Protein AF-A0A934LW25-F1 (afdb_monomer_lite)

Secondary structure (DSSP, 8-state):
-HHHHHHHHHHHHHHTT-HHHHHHHHHT-SSHHHHHHHHHHHHHHHHTS-HHHHHHHHHHHHHHHHH-SSHHHHHHHHHHHHHHHHHTT-HHHHHHHH-S--HHHHHHHHHHTHHHHHHHSTTHHHHHHHHHHHHHHHH-GGGHHHHHHHHHTT--

pLDDT: mean 85.96, std 8.18, range [36.41, 96.5]

Foldseek 3Di:
DQLLVLLVVLLVCLVVVNLVVSLVSLLPRPPLLSSLNSLLSSLQSLLVDDDDVSVVSLVSQLVSLCPRPPPVSSQSSLLSSLLSCLSSLVNVSSCVSNDDDDLVVVLVSLLVSQVSLCVVPNCSSLVVNLVSLVVVCVVPVVSVVVSVVSVVVVPD

Radius of gyration: 17.71 Å; chains: 1; bounding box: 55×31×43 Å

Structure (mmCIF, N/CA/C/O backbone):
data_AF-A0A934LW25-F1
#
_entry.id   AF-A0A934LW25-F1
#
loop_
_atom_site.group_PDB
_atom_site.id
_atom_site.type_symbol
_atom_site.label_atom_id
_atom_site.label_alt_id
_atom_site.label_comp_id
_atom_site.label_asym_id
_atom_site.label_entity_id
_atom_site.label_seq_id
_atom_site.pdbx_PDB_ins_code
_atom_site.Cartn_x
_atom_site.Cartn_y
_atom_site.Cartn_z
_atom_site.occupancy
_atom_site.B_iso_or_equiv
_atom_site.auth_seq_id
_atom_site.auth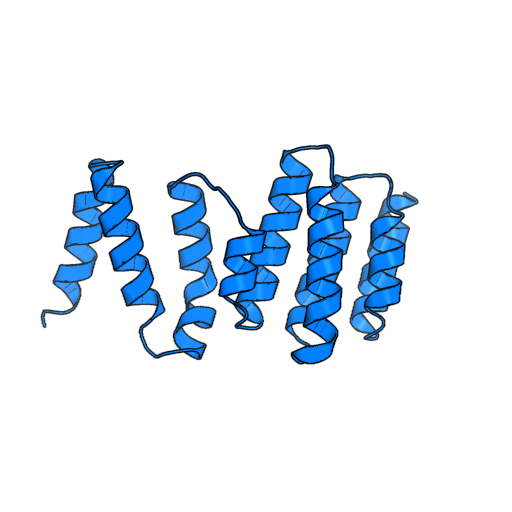_comp_id
_atom_site.auth_asym_id
_atom_site.auth_atom_id
_atom_site.pdbx_PDB_model_num
ATOM 1 N N . SER A 1 1 ? -14.470 20.205 6.103 1.00 88.56 1 SER A N 1
ATOM 2 C CA . SER A 1 1 ? -15.686 19.617 5.496 1.00 88.56 1 SER A CA 1
ATOM 3 C C . SER A 1 1 ? -16.035 18.322 6.227 1.00 88.56 1 SER A C 1
ATOM 5 O O . SER A 1 1 ? -15.195 17.831 6.977 1.00 88.56 1 SER A O 1
ATOM 7 N N . ARG A 1 2 ? -17.238 17.755 6.028 1.00 93.25 2 ARG A N 1
ATOM 8 C CA . ARG A 1 2 ? -17.631 16.464 6.638 1.00 93.25 2 ARG A CA 1
ATOM 9 C C . ARG A 1 2 ? -16.626 15.350 6.323 1.00 93.25 2 ARG A C 1
ATOM 11 O O . ARG A 1 2 ? -16.217 14.636 7.226 1.00 93.25 2 ARG A O 1
ATOM 18 N N . ALA A 1 3 ? -16.180 15.261 5.070 1.00 92.94 3 ALA A N 1
ATOM 19 C CA . ALA A 1 3 ? -15.190 14.276 4.640 1.00 92.94 3 ALA A CA 1
ATOM 20 C C . ALA A 1 3 ? -13.859 14.401 5.405 1.00 92.94 3 ALA A C 1
ATOM 22 O O . ALA A 1 3 ? -13.355 13.401 5.903 1.00 92.94 3 ALA A O 1
ATOM 23 N N . SER A 1 4 ? -13.320 15.615 5.575 1.00 92.31 4 SER A N 1
ATOM 24 C CA . SER A 1 4 ? -12.085 15.818 6.352 1.00 92.31 4 SER A CA 1
ATOM 25 C C . SER A 1 4 ? -12.248 15.435 7.826 1.00 92.31 4 SER A C 1
ATOM 27 O O . SER A 1 4 ? -11.328 14.877 8.413 1.00 92.31 4 SER A O 1
ATOM 29 N N . ALA A 1 5 ? -13.416 15.702 8.422 1.00 95.50 5 ALA A N 1
ATOM 30 C CA . ALA A 1 5 ? -13.696 15.312 9.803 1.00 95.50 5 ALA A CA 1
ATOM 31 C C . ALA A 1 5 ? -13.772 13.784 9.963 1.00 95.50 5 ALA A C 1
ATOM 33 O O . ALA A 1 5 ? -13.228 13.244 10.920 1.00 95.50 5 ALA A O 1
ATOM 34 N N . LEU A 1 6 ? -14.387 13.085 9.003 1.00 96.19 6 LEU A N 1
ATOM 35 C CA . LEU A 1 6 ? -14.410 11.619 8.974 1.00 96.19 6 LEU A CA 1
ATOM 36 C C . LEU A 1 6 ? -13.007 11.033 8.772 1.00 96.19 6 LEU A C 1
ATOM 38 O O . LEU A 1 6 ? -12.656 10.074 9.445 1.00 96.19 6 LEU A O 1
ATOM 42 N N . SER A 1 7 ? -12.178 11.639 7.918 1.00 93.50 7 SER A N 1
ATOM 43 C CA . SER A 1 7 ? -10.775 11.232 7.752 1.00 93.50 7 SER A CA 1
ATOM 44 C C . SER A 1 7 ? -9.989 11.355 9.056 1.00 93.50 7 SER A C 1
ATOM 46 O O . SER A 1 7 ? -9.287 10.428 9.444 1.00 93.50 7 SER A O 1
ATOM 48 N N . ALA A 1 8 ? -10.142 12.478 9.765 1.00 94.56 8 ALA A N 1
ATOM 49 C CA . ALA A 1 8 ? -9.497 12.683 11.058 1.00 94.56 8 ALA A CA 1
ATOM 50 C C . ALA A 1 8 ? -10.003 11.687 12.115 1.00 94.56 8 ALA A C 1
ATOM 52 O O . ALA A 1 8 ? -9.214 11.178 12.908 1.00 94.56 8 ALA A O 1
ATOM 53 N N . LEU A 1 9 ? -11.302 11.370 12.103 1.00 96.50 9 LEU A N 1
ATOM 54 C CA . LEU A 1 9 ? -11.879 10.352 12.979 1.00 96.50 9 LEU A CA 1
ATOM 55 C C . LEU A 1 9 ? -11.313 8.958 12.677 1.00 96.50 9 LEU A C 1
ATOM 57 O O . LEU A 1 9 ? -10.935 8.253 13.607 1.00 96.50 9 LEU A O 1
ATOM 61 N N . ALA A 1 10 ? -11.211 8.574 11.403 1.00 94.12 10 ALA A N 1
ATOM 62 C CA . ALA A 1 10 ? -10.614 7.302 11.001 1.00 94.12 10 ALA A CA 1
ATOM 63 C C . ALA A 1 10 ? -9.159 7.187 11.483 1.00 94.12 10 ALA A C 1
ATOM 65 O O . ALA A 1 10 ? -8.789 6.176 12.077 1.00 94.12 10 ALA A O 1
ATOM 66 N N . ALA A 1 11 ? -8.363 8.247 11.313 1.00 90.69 11 ALA A N 1
ATOM 67 C CA . ALA A 1 11 ? -6.986 8.297 11.799 1.00 90.69 11 ALA A CA 1
ATOM 68 C C . ALA A 1 11 ? -6.898 8.204 13.334 1.00 90.69 11 ALA A C 1
ATOM 70 O O . ALA A 1 11 ? -6.055 7.482 13.863 1.00 90.69 11 ALA A O 1
ATOM 71 N N . ALA A 1 12 ? -7.785 8.888 14.064 1.00 93.88 12 ALA A N 1
ATOM 72 C CA . ALA A 1 12 ? -7.836 8.810 15.524 1.00 93.88 12 ALA A CA 1
ATOM 73 C C . ALA A 1 12 ? -8.235 7.408 16.020 1.00 93.88 12 ALA A C 1
ATOM 75 O O . ALA A 1 12 ? -7.678 6.915 16.999 1.00 93.88 12 ALA A O 1
ATOM 76 N N . LEU A 1 13 ? -9.167 6.742 15.331 1.00 94.25 13 LEU A N 1
ATOM 77 C CA . LEU A 1 13 ? -9.543 5.356 15.619 1.00 94.25 13 LEU A CA 1
ATOM 78 C C . LEU A 1 13 ? -8.375 4.398 15.362 1.00 94.25 13 LEU A C 1
ATOM 80 O O . LEU A 1 13 ? -8.123 3.529 16.192 1.00 94.25 13 LEU A O 1
ATOM 84 N N . ALA A 1 14 ? -7.623 4.600 14.277 1.00 88.69 14 ALA A N 1
ATOM 85 C CA . ALA A 1 14 ? -6.415 3.832 13.978 1.00 88.69 14 ALA A CA 1
ATOM 86 C C . ALA A 1 14 ? -5.369 3.953 15.096 1.00 88.69 14 ALA A C 1
ATOM 88 O O . ALA A 1 14 ? -4.865 2.949 15.584 1.00 88.69 14 ALA A O 1
ATOM 89 N N . GLN A 1 15 ? -5.100 5.179 15.555 1.00 87.94 15 GLN A N 1
ATOM 90 C CA . GLN A 1 15 ? -4.161 5.442 16.655 1.00 87.94 15 GLN A CA 1
ATOM 91 C C . GLN A 1 15 ? -4.602 4.810 17.981 1.00 87.94 15 GLN A C 1
ATOM 93 O O . GLN A 1 15 ? -3.768 4.495 18.822 1.00 87.94 15 GLN A O 1
ATOM 98 N N . ALA A 1 16 ? -5.906 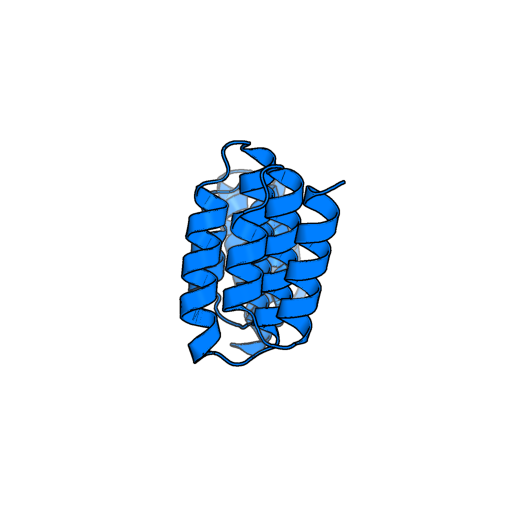4.608 18.169 1.00 90.12 16 ALA A N 1
ATOM 99 C CA . ALA A 1 16 ? -6.462 3.912 19.324 1.00 90.12 16 ALA A CA 1
ATOM 100 C C . ALA A 1 16 ? -6.513 2.377 19.153 1.00 90.12 16 ALA A C 1
ATOM 102 O O . ALA A 1 16 ? -7.143 1.705 19.968 1.00 90.12 16 ALA A O 1
ATOM 103 N N . GLY A 1 17 ? -5.934 1.820 18.081 1.00 87.19 17 GLY A N 1
ATOM 104 C CA . GLY A 1 17 ? -5.992 0.388 17.755 1.00 87.19 17 GLY A CA 1
ATOM 105 C C . GLY A 1 17 ? -7.362 -0.094 17.256 1.00 87.19 17 GLY A C 1
ATOM 106 O O . GLY A 1 17 ? -7.579 -1.287 17.048 1.00 87.19 17 GLY A O 1
ATOM 107 N N . ARG A 1 18 ? -8.318 0.817 17.036 1.00 90.38 18 ARG A N 1
ATOM 108 C CA . ARG A 1 18 ? -9.698 0.524 16.606 1.00 90.38 18 ARG A CA 1
ATOM 109 C C . ARG A 1 18 ? -9.800 0.507 15.083 1.00 90.38 18 ARG A C 1
ATOM 111 O O . ARG A 1 18 ? -10.599 1.223 14.480 1.00 90.38 18 ARG A O 1
ATOM 118 N N . PHE A 1 19 ? -8.965 -0.307 14.448 1.00 86.69 19 PHE A N 1
ATOM 119 C CA . PHE A 1 19 ? -8.777 -0.287 12.997 1.00 86.69 19 PHE A CA 1
ATOM 120 C C . PHE A 1 19 ? -10.025 -0.651 12.194 1.00 86.69 19 PHE A C 1
ATOM 122 O O . PHE A 1 19 ? -10.293 -0.003 11.189 1.00 86.69 19 PHE A O 1
ATOM 129 N N . ALA A 1 20 ? -10.807 -1.637 12.643 1.00 88.00 20 ALA A N 1
ATOM 130 C CA . ALA A 1 20 ? -12.053 -2.017 11.973 1.00 88.00 20 ALA A CA 1
ATOM 131 C C . ALA A 1 20 ? -13.055 -0.850 11.940 1.00 88.00 20 ALA A C 1
ATOM 133 O O . ALA A 1 20 ? -13.665 -0.562 10.916 1.00 88.00 20 ALA A O 1
ATOM 134 N N . GLU A 1 21 ? -13.171 -0.114 13.045 1.00 92.69 21 GLU A N 1
ATOM 135 C CA . GLU A 1 21 ? -14.049 1.055 13.120 1.00 92.69 21 GLU A CA 1
ATOM 136 C C . GLU A 1 21 ? -13.508 2.219 12.293 1.00 92.69 21 GLU A C 1
ATOM 138 O O . GLU A 1 21 ? -14.266 2.903 11.608 1.00 92.69 21 GLU A O 1
ATOM 143 N N . GLY A 1 22 ? -12.188 2.427 12.316 1.00 92.75 22 GLY A N 1
ATOM 144 C CA . GLY A 1 22 ? -11.536 3.404 11.452 1.00 92.75 22 GLY A CA 1
ATOM 145 C C . GLY A 1 22 ? -11.789 3.114 9.973 1.00 92.75 22 GLY A C 1
ATOM 146 O O . GLY A 1 22 ? -12.097 4.033 9.214 1.00 92.75 22 GLY A O 1
ATOM 147 N N . LEU A 1 23 ? -11.731 1.841 9.576 1.00 89.31 23 LEU A N 1
ATOM 148 C CA . LEU A 1 23 ? -11.991 1.388 8.214 1.00 89.31 23 LEU A CA 1
ATOM 149 C C . LEU A 1 23 ? -13.438 1.639 7.788 1.00 89.31 23 LEU A C 1
ATOM 151 O O . LEU A 1 23 ? -13.657 2.187 6.709 1.00 89.31 23 LEU A O 1
ATOM 155 N N . GLU A 1 24 ? -14.412 1.343 8.648 1.00 92.56 24 GLU A N 1
ATOM 156 C CA . GLU A 1 24 ? -15.824 1.652 8.394 1.00 92.56 24 GLU A CA 1
ATOM 157 C C . GLU A 1 24 ? -16.064 3.161 8.235 1.00 92.56 24 GLU A C 1
ATOM 159 O O . GLU A 1 24 ? -16.742 3.602 7.299 1.00 92.56 24 GLU A O 1
ATOM 164 N N . VAL A 1 25 ? -15.435 3.984 9.081 1.00 94.44 25 VAL A N 1
ATOM 165 C CA . VAL A 1 25 ? -15.490 5.447 8.948 1.00 94.44 25 VAL A CA 1
ATOM 166 C C . VAL A 1 25 ? -14.877 5.902 7.624 1.00 94.44 25 VAL A C 1
ATOM 168 O O . VAL A 1 25 ? -15.488 6.708 6.920 1.00 94.44 25 VAL A O 1
ATOM 171 N N . ALA A 1 26 ? -13.700 5.385 7.261 1.00 91.50 26 ALA A N 1
ATOM 172 C CA . ALA A 1 26 ? -13.029 5.720 6.008 1.00 91.50 26 ALA A CA 1
ATOM 173 C C . ALA A 1 26 ? -13.874 5.318 4.791 1.00 91.50 26 ALA A C 1
ATOM 175 O O . ALA A 1 26 ? -14.019 6.094 3.847 1.00 91.50 26 ALA A O 1
ATOM 176 N N . ARG A 1 27 ? -14.500 4.139 4.828 1.00 89.31 27 ARG A N 1
ATOM 177 C CA . ARG A 1 27 ? -15.375 3.620 3.769 1.00 89.31 27 ARG A CA 1
ATOM 178 C C . ARG A 1 27 ? -16.570 4.534 3.502 1.00 89.31 27 ARG A C 1
ATOM 180 O O . ARG A 1 27 ? -16.922 4.751 2.342 1.00 89.31 27 ARG A O 1
ATOM 187 N N . GLY A 1 28 ? -17.138 5.114 4.560 1.00 91.00 28 GLY A N 1
ATOM 188 C CA . GLY A 1 28 ? -18.245 6.071 4.496 1.00 91.00 28 GLY A CA 1
ATOM 189 C C . GLY A 1 28 ? -17.880 7.459 3.949 1.00 91.00 28 GLY A C 1
ATOM 190 O O . GLY A 1 28 ? -18.760 8.312 3.820 1.00 91.00 28 GLY A O 1
ATOM 191 N N . ILE A 1 29 ? -16.609 7.725 3.628 1.00 92.00 29 ILE A N 1
ATOM 192 C CA . ILE A 1 29 ? -16.186 9.003 3.047 1.00 92.00 29 ILE A CA 1
ATOM 193 C C . ILE A 1 29 ? -16.566 9.050 1.561 1.00 92.00 29 ILE A C 1
ATOM 195 O O . ILE A 1 29 ? -16.047 8.297 0.740 1.00 92.00 29 ILE A O 1
ATOM 199 N N . GLU A 1 30 ? -17.445 9.989 1.203 1.00 90.12 30 GLU A N 1
ATOM 200 C CA . GLU A 1 30 ? -17.905 10.194 -0.181 1.00 90.12 30 GLU A CA 1
ATOM 201 C C . GLU A 1 30 ? -16.804 10.738 -1.103 1.00 90.12 30 GLU A C 1
ATOM 203 O O . GLU A 1 30 ? -16.718 10.373 -2.273 1.00 90.12 30 GLU A O 1
ATOM 208 N N . SER A 1 31 ? -15.947 11.622 -0.582 1.00 90.00 31 SER A N 1
ATOM 209 C CA . SER A 1 31 ? -14.837 12.180 -1.355 1.00 90.00 31 SER A CA 1
ATOM 210 C C . SER A 1 31 ? -13.757 11.122 -1.550 1.00 90.00 31 SER A C 1
ATOM 212 O O . SER A 1 31 ? -13.038 10.790 -0.613 1.00 90.00 31 SER A O 1
ATOM 214 N N . GLU A 1 32 ? -13.607 10.627 -2.776 1.00 86.06 32 GLU A N 1
ATOM 215 C CA . GLU A 1 32 ? -12.698 9.519 -3.081 1.00 86.06 32 GLU A CA 1
ATOM 216 C C . GLU A 1 32 ? -11.234 9.803 -2.739 1.00 86.06 32 GLU A C 1
ATOM 218 O O . GLU A 1 32 ? -10.556 8.924 -2.215 1.00 86.06 32 GLU A O 1
ATOM 223 N N . GLY A 1 33 ? -10.760 11.031 -2.972 1.00 84.25 33 GLY A N 1
ATOM 224 C CA . GLY A 1 33 ? -9.399 11.430 -2.605 1.00 84.25 33 GLY A CA 1
ATOM 225 C C . GLY A 1 33 ? -9.182 11.453 -1.089 1.00 84.25 33 GLY A C 1
ATOM 226 O O . GLY A 1 33 ? -8.153 10.995 -0.602 1.00 84.25 33 GLY A O 1
ATOM 227 N N . ILE A 1 34 ? -10.175 11.921 -0.324 1.00 89.62 34 ILE A N 1
ATOM 228 C CA . ILE A 1 34 ? -10.102 11.922 1.145 1.00 89.62 34 ILE A CA 1
ATOM 229 C C . ILE A 1 34 ? -10.252 10.497 1.689 1.00 89.62 34 ILE A C 1
ATOM 231 O O . ILE A 1 34 ? -9.545 10.120 2.616 1.00 89.62 34 ILE A O 1
ATOM 235 N N . ARG A 1 35 ? -11.119 9.677 1.084 1.00 87.50 35 ARG A N 1
ATOM 236 C CA . ARG A 1 35 ? -11.254 8.255 1.408 1.00 87.50 35 ARG A CA 1
ATOM 237 C C . ARG A 1 35 ? -9.941 7.513 1.185 1.00 87.50 35 ARG A C 1
ATOM 239 O O . ARG A 1 35 ? -9.514 6.782 2.068 1.00 87.50 35 ARG A O 1
ATOM 246 N N . ALA A 1 36 ? -9.294 7.729 0.039 1.00 84.06 36 ALA A N 1
ATOM 247 C CA . ALA A 1 36 ? -7.980 7.168 -0.258 1.00 84.06 36 ALA A CA 1
ATOM 248 C C . ALA A 1 36 ? -6.964 7.547 0.827 1.00 84.06 36 ALA A C 1
ATOM 250 O O . ALA A 1 36 ? -6.311 6.662 1.365 1.00 84.06 36 ALA A O 1
ATOM 251 N N . SER A 1 37 ? -6.902 8.829 1.208 1.00 84.25 37 SER A N 1
ATOM 252 C CA . SER A 1 37 ? -6.020 9.300 2.284 1.00 84.25 37 SER A CA 1
ATOM 253 C C . SER A 1 37 ? -6.315 8.627 3.629 1.00 84.25 37 SER A C 1
ATOM 255 O O . SER A 1 37 ? -5.397 8.159 4.288 1.00 84.25 37 SER A O 1
ATOM 257 N N . ALA A 1 38 ? -7.586 8.515 4.025 1.00 89.56 38 ALA A N 1
ATOM 258 C CA . ALA A 1 38 ? -7.961 7.879 5.288 1.00 89.56 38 ALA A CA 1
ATOM 259 C C . ALA A 1 38 ? -7.586 6.385 5.328 1.00 89.56 38 ALA A C 1
ATOM 261 O O . ALA A 1 38 ? -7.096 5.890 6.341 1.00 89.56 38 ALA A O 1
ATOM 262 N N . LEU A 1 39 ? -7.785 5.666 4.217 1.00 85.44 39 LEU A N 1
ATOM 263 C CA . LEU A 1 39 ? -7.378 4.263 4.079 1.00 85.44 39 LEU A CA 1
ATOM 264 C C . LEU A 1 39 ? -5.854 4.105 4.116 1.00 85.44 39 LEU A C 1
ATOM 266 O O . LEU A 1 39 ? -5.353 3.155 4.712 1.00 85.44 39 LEU A O 1
ATOM 270 N N . SER A 1 40 ? -5.127 5.040 3.503 1.00 79.56 40 SER A N 1
ATOM 271 C CA . SER A 1 40 ? -3.666 5.105 3.536 1.00 79.56 40 SER A CA 1
ATOM 272 C C . SER A 1 40 ? -3.123 5.264 4.961 1.00 79.56 40 SER A C 1
ATOM 274 O O . SER A 1 40 ? -2.190 4.555 5.351 1.00 79.56 40 SER A O 1
ATOM 276 N N . ASP A 1 41 ? -3.733 6.144 5.755 1.00 84.00 41 ASP A N 1
ATOM 277 C CA . ASP A 1 41 ? -3.345 6.370 7.150 1.00 84.00 41 ASP A CA 1
ATOM 278 C C . ASP A 1 41 ? -3.621 5.126 8.009 1.00 84.00 41 ASP A C 1
ATOM 280 O O . ASP A 1 41 ? -2.763 4.693 8.782 1.00 84.00 41 ASP A O 1
ATOM 284 N N . LEU A 1 42 ? -4.785 4.492 7.818 1.00 86.94 42 LEU A N 1
ATOM 285 C CA . LEU A 1 42 ? -5.144 3.233 8.482 1.00 86.94 42 LEU A CA 1
ATOM 286 C C . LEU A 1 42 ? -4.162 2.108 8.158 1.00 86.94 42 LEU A C 1
ATOM 288 O O . LEU A 1 42 ? -3.730 1.398 9.060 1.00 86.94 42 LEU A O 1
ATOM 292 N N . ALA A 1 43 ? -3.801 1.953 6.884 1.00 79.44 43 ALA A N 1
ATOM 293 C CA . ALA A 1 43 ? -2.857 0.938 6.435 1.00 79.44 43 ALA A CA 1
ATOM 294 C C . ALA A 1 43 ? -1.478 1.117 7.083 1.00 79.44 43 ALA A C 1
ATOM 296 O O . ALA A 1 43 ? -0.874 0.146 7.532 1.00 79.44 43 ALA A O 1
ATOM 297 N N . THR A 1 44 ? -1.003 2.360 7.162 1.00 80.12 44 THR A N 1
ATOM 298 C CA . THR A 1 44 ? 0.284 2.696 7.788 1.00 80.12 44 THR A CA 1
ATOM 299 C C . THR A 1 44 ? 0.272 2.380 9.282 1.00 80.12 44 THR A C 1
ATOM 301 O O . THR A 1 44 ? 1.209 1.771 9.797 1.00 80.12 44 THR A O 1
ATOM 304 N N . ALA A 1 45 ? -0.810 2.737 9.976 1.00 83.81 45 ALA A N 1
ATOM 305 C CA . ALA A 1 45 ? -0.965 2.424 11.391 1.00 83.81 45 ALA A CA 1
ATOM 306 C C . ALA A 1 45 ? -1.064 0.904 11.631 1.00 83.81 45 ALA A C 1
ATOM 308 O O . ALA A 1 45 ? -0.433 0.389 12.547 1.00 83.81 45 ALA A O 1
ATOM 309 N N . LEU A 1 46 ? -1.767 0.175 10.757 1.00 79.25 46 LEU A N 1
ATOM 310 C CA . LEU A 1 46 ? -1.855 -1.287 10.804 1.00 79.25 46 LEU A CA 1
ATOM 311 C C . LEU A 1 46 ? -0.519 -1.986 10.580 1.00 79.25 46 LEU A C 1
ATOM 313 O O . LEU A 1 46 ? -0.271 -3.004 11.207 1.00 79.25 46 LEU A O 1
ATOM 317 N N . ALA A 1 47 ? 0.342 -1.460 9.708 1.00 76.25 47 ALA A N 1
ATOM 318 C CA . ALA A 1 47 ? 1.660 -2.044 9.459 1.00 76.25 47 ALA A CA 1
ATOM 319 C C . ALA A 1 47 ? 2.585 -1.998 10.687 1.00 76.25 47 ALA A C 1
ATOM 321 O O . ALA A 1 47 ? 3.556 -2.748 10.748 1.00 76.25 47 ALA A O 1
ATOM 322 N N . SER A 1 48 ? 2.289 -1.116 11.647 1.00 74.31 48 SER A N 1
ATOM 323 C CA . SER A 1 48 ? 3.018 -1.022 12.916 1.00 74.31 48 SER A CA 1
ATOM 324 C C . SER A 1 48 ? 2.523 -2.027 13.964 1.00 74.31 48 SER A C 1
ATOM 326 O O . SER A 1 48 ? 3.209 -2.254 14.957 1.00 74.31 48 SER A O 1
ATOM 328 N N . GLU A 1 49 ? 1.357 -2.639 13.744 1.00 68.69 49 GLU A N 1
ATOM 329 C CA . GLU A 1 49 ? 0.734 -3.626 14.626 1.00 68.69 49 GLU A CA 1
ATOM 330 C C . GLU A 1 49 ? 0.887 -5.042 14.037 1.00 68.69 49 GLU A C 1
ATOM 332 O O . GLU A 1 49 ? 0.994 -5.233 12.827 1.00 68.69 49 GLU A O 1
ATOM 337 N N . GLY A 1 50 ? 0.956 -6.059 14.898 1.00 64.25 50 GLY A N 1
ATOM 338 C CA . GLY A 1 50 ? 1.299 -7.438 14.519 1.00 64.25 50 GLY A CA 1
ATOM 339 C C . GLY A 1 50 ? 0.361 -8.143 13.514 1.00 64.25 50 GLY A C 1
ATOM 340 O O . GLY A 1 50 ? -0.738 -7.701 13.187 1.00 64.25 50 GLY A O 1
ATOM 341 N N . ASP A 1 51 ? 0.823 -9.309 13.050 1.00 65.50 51 ASP A N 1
ATOM 342 C CA . ASP A 1 51 ? 0.542 -9.890 11.723 1.00 65.50 51 ASP A CA 1
ATOM 343 C C . ASP A 1 51 ? -0.898 -10.404 11.479 1.00 65.50 51 ASP A C 1
ATOM 345 O O . ASP A 1 51 ? -1.439 -10.293 10.375 1.00 65.50 51 ASP A O 1
ATOM 349 N N . GLU A 1 52 ? -1.565 -10.973 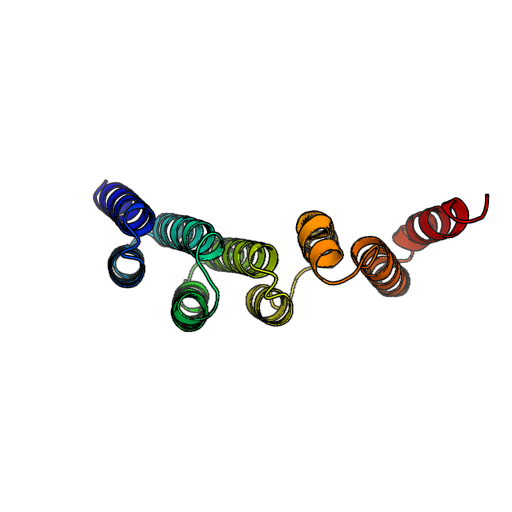12.487 1.00 65.94 52 GLU A N 1
ATOM 350 C CA . GLU A 1 52 ? -2.754 -11.800 12.221 1.00 65.94 52 GLU A CA 1
ATOM 351 C C . GLU A 1 52 ? -4.032 -10.972 12.003 1.00 65.94 52 GLU A C 1
ATOM 353 O O . GLU A 1 52 ? -4.778 -11.191 11.046 1.00 65.94 52 GLU A O 1
ATOM 358 N N . GLN A 1 53 ? -4.259 -9.953 12.835 1.00 67.69 53 GLN A N 1
ATOM 359 C CA . GLN A 1 53 ? -5.427 -9.073 12.715 1.00 67.69 53 GLN A CA 1
ATOM 360 C C . GLN A 1 53 ? -5.281 -8.096 11.538 1.00 67.69 53 GLN A C 1
ATOM 362 O O . GLN A 1 53 ? -6.261 -7.752 10.870 1.00 67.69 53 GLN A O 1
ATOM 367 N N . ALA A 1 54 ? -4.040 -7.718 11.221 1.00 73.56 54 ALA A N 1
ATOM 368 C CA . ALA A 1 54 ? -3.717 -6.883 10.078 1.00 73.56 54 ALA A CA 1
ATOM 369 C C . ALA A 1 54 ? -4.093 -7.562 8.749 1.00 73.56 54 ALA A C 1
ATOM 371 O O . ALA A 1 54 ? -4.537 -6.892 7.817 1.00 73.56 54 ALA A O 1
ATOM 372 N N . ALA A 1 55 ? -3.991 -8.893 8.648 1.00 75.38 55 ALA A N 1
ATOM 373 C CA . ALA A 1 55 ? -4.276 -9.624 7.416 1.00 75.38 55 ALA A CA 1
ATOM 374 C C . ALA A 1 55 ? -5.693 -9.409 6.867 1.00 75.38 55 ALA A C 1
ATOM 376 O O . ALA A 1 55 ? -5.837 -9.100 5.679 1.00 75.38 55 ALA A O 1
ATOM 377 N N . GLY A 1 56 ? -6.712 -9.538 7.720 1.00 79.00 56 GLY A N 1
ATOM 378 C CA . GLY A 1 56 ? -8.109 -9.323 7.334 1.00 79.00 56 GLY A CA 1
ATOM 379 C C . GLY A 1 56 ? -8.388 -7.866 6.963 1.00 79.00 56 GLY A C 1
ATOM 380 O O . GLY A 1 56 ? -9.016 -7.592 5.943 1.00 79.00 56 GLY A O 1
ATOM 381 N N . LEU A 1 57 ? -7.835 -6.930 7.735 1.00 80.44 57 LEU A N 1
ATOM 382 C CA . LEU A 1 57 ? -8.029 -5.495 7.523 1.00 80.44 57 LEU A CA 1
ATOM 383 C C . LEU A 1 57 ? -7.333 -4.989 6.255 1.00 80.44 57 LEU A C 1
ATOM 385 O O . LEU A 1 57 ? -7.884 -4.155 5.540 1.00 80.44 57 LEU A O 1
ATOM 389 N N . PHE A 1 58 ? -6.162 -5.533 5.916 1.00 81.81 58 PHE A N 1
ATOM 390 C CA . PHE A 1 58 ? -5.508 -5.250 4.640 1.00 81.81 58 PHE A CA 1
ATOM 391 C C . PHE A 1 58 ? -6.313 -5.782 3.451 1.00 81.81 58 PHE A C 1
ATOM 393 O O . PHE A 1 58 ? -6.399 -5.102 2.429 1.00 81.81 58 PHE A O 1
ATOM 400 N N . ALA A 1 59 ? -6.912 -6.973 3.563 1.00 83.31 59 ALA A N 1
ATOM 401 C CA . ALA A 1 59 ? -7.770 -7.511 2.509 1.00 83.31 59 ALA A CA 1
ATOM 402 C C . ALA A 1 59 ? -9.000 -6.620 2.288 1.00 83.31 59 ALA A C 1
ATOM 404 O O . ALA A 1 59 ? -9.328 -6.288 1.150 1.00 83.31 59 ALA A O 1
ATOM 405 N N . GLU A 1 60 ? -9.633 -6.163 3.367 1.00 83.44 60 GLU A N 1
ATOM 406 C CA . GLU A 1 60 ? -10.763 -5.246 3.267 1.00 83.44 60 GLU A CA 1
ATOM 407 C C . GLU A 1 60 ? -10.345 -3.873 2.715 1.00 83.44 60 GLU A C 1
ATOM 409 O O . GLU A 1 60 ? -10.980 -3.361 1.792 1.00 83.44 60 GLU A O 1
ATOM 414 N N . GLY A 1 61 ? -9.227 -3.311 3.183 1.00 83.31 61 GLY A N 1
ATOM 415 C CA . GLY A 1 61 ? -8.661 -2.072 2.646 1.00 83.31 61 GLY A CA 1
ATOM 416 C C . GLY A 1 61 ? -8.368 -2.156 1.144 1.00 83.31 61 GLY A C 1
ATOM 417 O O . GLY A 1 61 ? -8.626 -1.200 0.410 1.00 83.31 61 GLY A O 1
ATOM 418 N N . LEU A 1 62 ? -7.904 -3.313 0.660 1.00 86.81 62 LEU A N 1
ATOM 419 C CA . LEU A 1 62 ? -7.700 -3.565 -0.767 1.00 86.81 62 LEU A CA 1
ATOM 420 C C . LEU A 1 62 ? -8.997 -3.548 -1.565 1.00 86.81 62 LEU A C 1
ATOM 422 O O . LEU A 1 62 ? -9.032 -2.946 -2.639 1.00 86.81 62 LEU A O 1
ATOM 426 N N . GLU A 1 63 ? -10.054 -4.174 -1.057 1.00 87.88 63 GLU A N 1
ATOM 427 C CA . GLU A 1 63 ? -11.365 -4.151 -1.707 1.00 87.88 63 GLU A CA 1
ATOM 428 C C . GLU A 1 63 ? -11.928 -2.729 -1.771 1.00 87.88 63 GLU A C 1
ATOM 430 O O . GLU A 1 63 ? -12.388 -2.287 -2.828 1.00 87.88 63 GLU A O 1
ATOM 435 N N . VAL A 1 64 ? -11.802 -1.956 -0.686 1.00 85.06 64 VAL A N 1
ATOM 436 C CA . VAL A 1 64 ? -12.230 -0.551 -0.682 1.00 85.06 64 VAL A CA 1
ATOM 437 C C . VAL A 1 64 ? -11.407 0.278 -1.674 1.00 85.06 64 VAL A C 1
ATOM 439 O O . VAL A 1 64 ? -11.984 1.029 -2.462 1.00 85.06 64 VAL A O 1
ATOM 442 N N . ALA A 1 65 ? -10.080 0.125 -1.696 1.00 87.25 65 ALA A N 1
ATOM 443 C CA . ALA A 1 65 ? -9.216 0.845 -2.629 1.00 87.25 65 ALA A CA 1
ATOM 444 C C . ALA A 1 65 ? -9.527 0.492 -4.092 1.00 87.25 65 ALA A C 1
ATOM 446 O O . ALA A 1 65 ? -9.616 1.388 -4.931 1.00 87.25 65 ALA A O 1
ATOM 447 N N . ARG A 1 66 ? -9.762 -0.790 -4.404 1.00 88.94 66 ARG A N 1
ATOM 448 C CA . ARG A 1 66 ? -10.181 -1.249 -5.741 1.00 88.94 66 ARG A CA 1
ATOM 449 C C . ARG A 1 66 ? -11.526 -0.662 -6.166 1.00 88.94 66 ARG A C 1
ATOM 451 O O . ARG A 1 66 ? -11.699 -0.377 -7.349 1.00 88.94 66 ARG A O 1
ATOM 458 N N . GLY A 1 67 ? -12.440 -0.459 -5.218 1.00 87.88 67 GLY A N 1
ATOM 459 C CA . GLY A 1 67 ? -13.763 0.124 -5.447 1.00 87.88 67 GLY A CA 1
ATOM 460 C C . GLY A 1 67 ? -13.775 1.632 -5.726 1.00 87.88 67 GLY A C 1
ATOM 461 O O . GLY A 1 67 ? -14.807 2.154 -6.153 1.00 87.88 67 GLY A O 1
ATOM 462 N N . ILE A 1 68 ? -12.660 2.344 -5.519 1.00 86.06 68 ILE A N 1
ATOM 463 C CA . ILE A 1 68 ? -12.542 3.768 -5.864 1.00 86.06 68 ILE A CA 1
ATOM 464 C C . ILE A 1 68 ? -12.689 3.941 -7.381 1.00 86.06 68 ILE A C 1
ATOM 466 O O . ILE A 1 68 ? -11.993 3.278 -8.152 1.00 86.06 68 ILE A O 1
ATOM 470 N N . GLN A 1 69 ? -13.584 4.827 -7.817 1.00 89.19 69 GLN A N 1
ATOM 471 C CA . GLN A 1 69 ? -13.906 5.029 -9.229 1.00 89.19 69 GLN A CA 1
ATOM 472 C C . GLN A 1 69 ? -12.823 5.843 -9.939 1.00 89.19 69 GLN A C 1
ATOM 474 O O . GLN A 1 69 ? -12.326 5.413 -10.987 1.00 89.19 69 GLN A O 1
ATOM 479 N N . ASP A 1 70 ? -12.405 6.965 -9.346 1.00 88.38 70 ASP A N 1
ATOM 480 C CA . ASP A 1 70 ? -11.320 7.797 -9.850 1.00 88.38 70 ASP A CA 1
ATOM 481 C C . ASP A 1 70 ? -10.009 7.006 -9.906 1.00 88.38 70 ASP A C 1
ATOM 483 O O . ASP A 1 70 ? -9.453 6.570 -8.895 1.00 88.38 70 ASP A O 1
ATOM 487 N N . ALA A 1 71 ? -9.486 6.829 -11.118 1.00 88.81 71 AL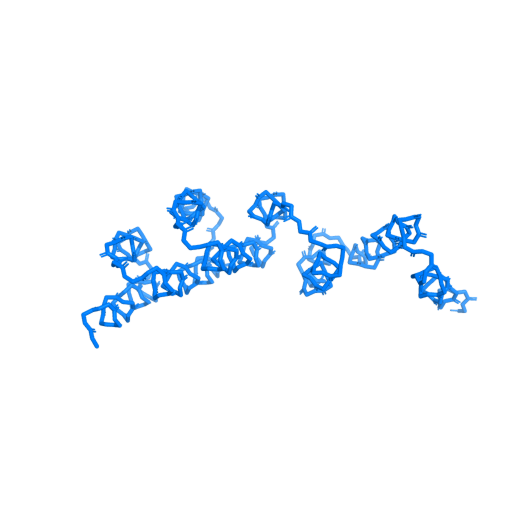A A N 1
ATOM 488 C CA . ALA A 1 71 ? -8.329 5.978 -11.357 1.00 88.81 71 ALA A CA 1
ATOM 489 C C . ALA A 1 71 ? -7.071 6.471 -10.627 1.00 88.81 71 ALA A C 1
ATOM 491 O O . ALA A 1 71 ? -6.264 5.648 -10.192 1.00 88.81 71 ALA A O 1
ATOM 492 N N . ARG A 1 72 ? -6.908 7.793 -10.474 1.00 86.19 72 ARG A N 1
ATOM 493 C CA . ARG A 1 72 ? -5.763 8.381 -9.769 1.00 86.19 72 ARG A CA 1
ATOM 494 C C . ARG A 1 72 ? -5.859 8.122 -8.267 1.00 86.19 72 ARG A C 1
ATOM 496 O O . ARG A 1 72 ? -4.892 7.649 -7.677 1.00 86.19 72 ARG A O 1
ATOM 503 N N . SER A 1 73 ? -7.021 8.369 -7.670 1.00 86.62 73 SER A N 1
ATOM 504 C CA . SER A 1 73 ? -7.290 8.106 -6.252 1.00 86.62 73 SER A CA 1
ATOM 505 C C . SER A 1 73 ? -7.172 6.615 -5.934 1.00 86.62 73 SER A C 1
ATOM 507 O O . SER A 1 73 ? -6.546 6.248 -4.941 1.00 86.62 73 SER A O 1
ATOM 509 N N . ARG A 1 74 ? -7.671 5.743 -6.824 1.00 89.25 74 ARG A N 1
ATOM 510 C CA . ARG A 1 74 ? -7.501 4.285 -6.732 1.00 89.25 74 ARG A CA 1
ATOM 511 C C . ARG A 1 74 ? -6.031 3.879 -6.766 1.00 89.25 74 ARG A C 1
ATOM 513 O O . ARG A 1 74 ? -5.588 3.128 -5.902 1.00 89.25 74 ARG A O 1
ATOM 520 N N . ALA A 1 75 ? -5.269 4.361 -7.750 1.00 87.62 75 ALA A N 1
ATOM 521 C CA . ALA A 1 75 ? -3.847 4.042 -7.871 1.00 87.62 75 ALA A CA 1
ATOM 522 C C . ALA A 1 75 ? -3.059 4.502 -6.636 1.00 87.62 75 ALA A C 1
ATOM 524 O O . ALA A 1 75 ? -2.263 3.727 -6.112 1.00 87.62 75 ALA A O 1
ATOM 525 N N . SER A 1 76 ? -3.342 5.710 -6.139 1.00 85.62 76 SER A N 1
ATOM 526 C CA . SER A 1 76 ? -2.731 6.254 -4.924 1.00 85.62 76 SER A CA 1
ATOM 527 C C . SER A 1 76 ? -3.021 5.384 -3.699 1.00 85.62 76 SER A C 1
ATOM 529 O O . SER A 1 76 ? -2.085 4.983 -3.015 1.00 85.62 76 SER A O 1
ATOM 531 N N . ALA A 1 77 ? -4.289 5.035 -3.455 1.00 86.50 77 ALA A N 1
ATOM 532 C CA . ALA A 1 77 ? -4.677 4.185 -2.326 1.00 86.50 77 ALA A CA 1
ATOM 533 C C . ALA A 1 77 ? -4.001 2.804 -2.389 1.00 86.50 77 ALA A C 1
ATOM 535 O O . ALA A 1 77 ? -3.471 2.317 -1.393 1.00 86.50 77 ALA A O 1
ATOM 536 N N . LEU A 1 78 ? -3.968 2.189 -3.577 1.00 90.75 78 LEU A N 1
ATOM 537 C CA . LEU A 1 78 ? -3.311 0.898 -3.792 1.00 90.75 78 LEU A CA 1
ATOM 538 C C . LEU A 1 78 ? -1.792 0.969 -3.589 1.00 90.75 78 LEU A C 1
ATOM 540 O O . LEU A 1 78 ? -1.222 0.047 -3.013 1.00 90.75 78 LEU A O 1
ATOM 544 N N . CYS A 1 79 ? -1.135 2.048 -4.030 1.00 88.94 79 CYS A N 1
ATOM 545 C CA . CYS A 1 79 ? 0.296 2.248 -3.794 1.00 88.94 79 CYS A CA 1
ATOM 546 C C . CYS A 1 79 ? 0.604 2.389 -2.300 1.00 88.94 79 CYS A C 1
ATOM 548 O O . CYS A 1 79 ? 1.545 1.762 -1.818 1.00 88.94 79 CYS A O 1
ATOM 550 N N . THR A 1 80 ? -0.199 3.146 -1.547 1.00 86.44 80 THR A N 1
ATOM 551 C CA . THR A 1 80 ? 0.027 3.272 -0.103 1.00 86.44 80 THR A CA 1
ATOM 552 C C . THR A 1 80 ? -0.238 1.965 0.641 1.00 86.44 80 THR A C 1
ATOM 554 O O . THR A 1 80 ? 0.570 1.577 1.480 1.00 86.44 80 THR A O 1
ATOM 557 N N . LEU A 1 81 ? -1.312 1.242 0.304 1.00 88.38 81 LEU A N 1
ATOM 558 C CA . LEU A 1 81 ? -1.576 -0.087 0.870 1.00 88.38 81 LEU A CA 1
ATOM 559 C C . LEU A 1 81 ? -0.427 -1.058 0.589 1.00 88.38 81 LEU A C 1
ATOM 561 O O . LEU A 1 81 ? -0.016 -1.800 1.477 1.00 88.38 81 LEU A O 1
ATOM 565 N N . ALA A 1 82 ? 0.115 -1.033 -0.629 1.00 91.19 82 ALA A N 1
ATOM 566 C CA . ALA A 1 82 ? 1.268 -1.840 -0.993 1.00 91.19 82 ALA A CA 1
ATOM 567 C C . ALA A 1 82 ? 2.505 -1.480 -0.153 1.00 91.19 82 ALA A C 1
ATOM 569 O O . ALA A 1 82 ? 3.168 -2.375 0.362 1.00 91.19 82 ALA A O 1
ATOM 570 N N . ALA A 1 83 ? 2.779 -0.189 0.049 1.00 88.81 83 ALA A N 1
ATOM 571 C CA . ALA A 1 83 ? 3.889 0.263 0.884 1.00 88.81 83 ALA A CA 1
ATOM 572 C C . ALA A 1 83 ? 3.732 -0.156 2.355 1.00 88.81 83 ALA A C 1
ATOM 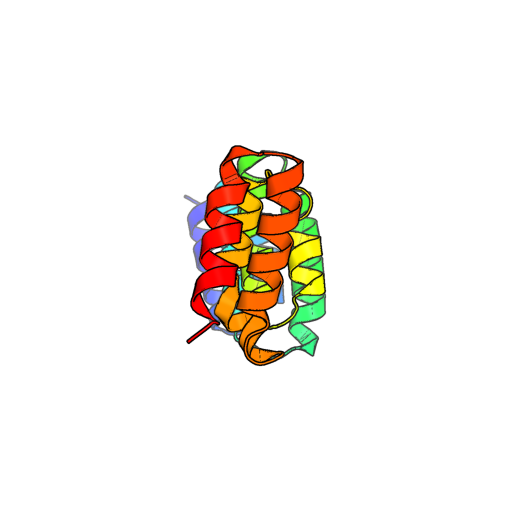574 O O . ALA A 1 83 ? 4.689 -0.636 2.956 1.00 88.81 83 ALA A O 1
ATOM 575 N N . ALA A 1 84 ? 2.527 -0.047 2.918 1.00 85.75 84 ALA A N 1
ATOM 576 C CA . ALA A 1 84 ? 2.234 -0.504 4.274 1.00 85.75 84 ALA A CA 1
ATOM 577 C C . ALA A 1 84 ? 2.416 -2.027 4.422 1.00 85.75 84 ALA A C 1
ATOM 579 O O . ALA A 1 84 ? 3.057 -2.497 5.359 1.00 85.75 84 ALA A O 1
ATOM 580 N N . LEU A 1 85 ? 1.926 -2.807 3.453 1.00 87.44 85 LEU A N 1
ATOM 581 C CA . LEU A 1 85 ? 2.141 -4.255 3.410 1.00 87.44 85 LEU A CA 1
ATOM 582 C C . LEU A 1 85 ? 3.625 -4.612 3.298 1.00 87.44 85 LEU A C 1
ATOM 584 O O . LEU A 1 85 ? 4.066 -5.573 3.927 1.00 87.44 85 LEU A O 1
ATOM 588 N N . ALA A 1 86 ? 4.399 -3.849 2.524 1.00 89.50 86 ALA A N 1
ATOM 589 C CA . ALA A 1 86 ? 5.834 -4.056 2.411 1.00 89.50 86 ALA A CA 1
ATOM 590 C C . ALA A 1 86 ? 6.544 -3.787 3.743 1.00 89.50 86 ALA A C 1
ATOM 592 O O . ALA A 1 86 ? 7.310 -4.637 4.185 1.00 89.50 86 ALA A O 1
ATOM 593 N N . GLN A 1 87 ? 6.219 -2.682 4.424 1.00 86.00 87 GLN A N 1
ATOM 594 C CA . GLN A 1 87 ? 6.765 -2.353 5.749 1.00 86.00 87 GLN A CA 1
ATOM 595 C C . GLN A 1 87 ? 6.468 -3.438 6.791 1.00 86.00 87 GLN A C 1
ATOM 597 O O . GLN A 1 87 ? 7.349 -3.793 7.575 1.00 86.00 87 GLN A O 1
ATOM 602 N N . ALA A 1 88 ? 5.274 -4.034 6.735 1.00 82.88 88 ALA A N 1
ATOM 603 C CA . ALA A 1 88 ? 4.893 -5.192 7.544 1.00 82.88 88 ALA A CA 1
ATOM 604 C C . ALA A 1 88 ? 5.572 -6.509 7.100 1.00 82.88 88 ALA A C 1
ATOM 606 O O . ALA A 1 88 ? 5.207 -7.584 7.562 1.00 82.88 88 ALA A O 1
ATOM 607 N N . SER A 1 89 ? 6.540 -6.464 6.178 1.00 85.56 89 SER A N 1
ATOM 608 C CA . SER A 1 89 ? 7.225 -7.624 5.582 1.00 85.56 89 SER A CA 1
ATOM 609 C C . SER A 1 89 ? 6.305 -8.593 4.816 1.00 85.56 89 SER A C 1
ATOM 611 O O . SER A 1 89 ? 6.699 -9.706 4.465 1.00 85.56 89 SER A O 1
ATOM 613 N N . ARG A 1 90 ? 5.090 -8.162 4.450 1.00 85.50 90 ARG A N 1
ATOM 614 C CA . ARG A 1 90 ? 4.084 -8.941 3.703 1.00 85.50 90 ARG A CA 1
ATOM 615 C C . ARG A 1 90 ? 4.222 -8.715 2.196 1.00 85.50 90 ARG A C 1
ATOM 617 O O . ARG A 1 90 ? 3.285 -8.312 1.504 1.00 85.50 90 ARG A O 1
ATOM 624 N N . ILE A 1 91 ? 5.411 -9.002 1.670 1.00 87.94 91 ILE A N 1
ATOM 625 C CA . ILE A 1 91 ? 5.842 -8.636 0.308 1.00 87.94 91 ILE A CA 1
ATOM 626 C C . ILE A 1 91 ? 4.921 -9.173 -0.802 1.00 87.94 91 ILE A C 1
ATOM 628 O O . ILE A 1 91 ? 4.598 -8.455 -1.748 1.00 87.94 91 ILE A O 1
ATOM 632 N N . ALA A 1 92 ? 4.446 -10.417 -0.699 1.00 87.88 92 ALA A N 1
ATOM 633 C CA . ALA A 1 92 ? 3.554 -10.991 -1.714 1.00 87.88 92 ALA A CA 1
ATOM 634 C C . ALA A 1 92 ? 2.209 -10.240 -1.801 1.00 87.88 92 ALA A C 1
ATOM 636 O O . ALA A 1 92 ? 1.697 -9.963 -2.892 1.00 87.88 92 ALA A O 1
ATOM 637 N N . ALA A 1 93 ? 1.656 -9.862 -0.646 1.00 85.94 93 ALA A N 1
ATOM 638 C CA . ALA A 1 93 ? 0.447 -9.055 -0.576 1.00 85.94 93 ALA A CA 1
ATOM 639 C C . ALA A 1 93 ? 0.709 -7.631 -1.092 1.00 85.94 93 ALA A C 1
ATOM 641 O O . ALA A 1 93 ? -0.121 -7.099 -1.825 1.00 85.94 93 ALA A O 1
ATOM 642 N N . ALA A 1 94 ? 1.879 -7.052 -0.796 1.00 90.81 94 ALA A N 1
ATOM 643 C CA . ALA A 1 94 ? 2.286 -5.744 -1.305 1.00 90.81 94 ALA A CA 1
ATOM 644 C C . ALA A 1 94 ? 2.308 -5.697 -2.843 1.00 90.81 94 ALA A C 1
ATOM 646 O O . ALA A 1 94 ? 1.718 -4.804 -3.448 1.00 90.81 94 ALA A O 1
ATOM 647 N N . PHE A 1 95 ? 2.893 -6.698 -3.507 1.00 91.50 95 PHE A N 1
ATOM 648 C CA . PHE A 1 95 ? 2.864 -6.770 -4.973 1.00 91.50 95 PHE A CA 1
ATOM 649 C C . PHE A 1 95 ? 1.459 -7.011 -5.538 1.00 91.50 95 PHE A C 1
ATOM 651 O O . PHE A 1 95 ? 1.109 -6.460 -6.584 1.00 91.50 95 PHE A O 1
ATOM 658 N N . THR A 1 96 ? 0.627 -7.785 -4.837 1.00 89.69 96 THR A N 1
ATOM 659 C CA . THR A 1 96 ? -0.780 -7.997 -5.218 1.00 89.69 96 THR A CA 1
ATOM 660 C C . THR A 1 96 ? -1.590 -6.702 -5.131 1.00 89.69 96 THR A C 1
ATOM 662 O O . THR A 1 96 ? -2.407 -6.418 -6.010 1.00 89.69 96 THR A O 1
ATOM 665 N N . ALA A 1 97 ? -1.350 -5.908 -4.086 1.00 89.06 97 ALA A N 1
ATOM 666 C CA . ALA A 1 97 ? -1.934 -4.588 -3.887 1.00 89.06 97 ALA A CA 1
ATOM 667 C C . ALA A 1 97 ? -1.495 -3.611 -4.975 1.00 89.06 97 ALA A C 1
ATOM 669 O O . ALA A 1 97 ? -2.322 -2.920 -5.573 1.00 89.06 97 ALA A O 1
ATOM 670 N N . LEU A 1 98 ? -0.194 -3.603 -5.266 1.00 91.06 98 LEU A N 1
ATOM 671 C CA . LEU A 1 98 ? 0.378 -2.730 -6.270 1.00 91.06 98 LEU A CA 1
ATOM 672 C C . LEU A 1 98 ? -0.207 -3.028 -7.654 1.00 91.06 98 LEU A C 1
ATOM 674 O O . LEU A 1 98 ? -0.601 -2.112 -8.373 1.00 91.06 98 LEU A O 1
ATOM 678 N N . GLY A 1 99 ? -0.331 -4.303 -8.020 1.00 87.44 99 GLY A N 1
ATOM 679 C CA . GLY A 1 99 ? -0.824 -4.700 -9.333 1.00 87.44 99 GLY A CA 1
ATOM 680 C C . GLY A 1 99 ? 0.078 -4.194 -10.465 1.00 87.44 99 GLY A C 1
ATOM 681 O O . GLY A 1 99 ? 1.285 -4.017 -10.305 1.00 87.44 99 GLY A O 1
ATOM 682 N N . LYS A 1 100 ? -0.498 -3.969 -11.651 1.00 86.06 100 LYS A N 1
ATOM 683 C CA . LYS A 1 100 ? 0.274 -3.523 -12.822 1.00 86.06 100 LYS A CA 1
ATOM 684 C C . LYS A 1 100 ? 0.700 -2.061 -12.670 1.00 86.06 100 LYS A C 1
ATOM 686 O O . LYS A 1 100 ? -0.125 -1.199 -12.359 1.00 86.06 100 LYS A O 1
ATOM 691 N N . ARG A 1 101 ? 1.975 -1.784 -12.943 1.00 86.06 101 ARG A N 1
ATOM 692 C CA . ARG A 1 101 ? 2.573 -0.443 -12.941 1.00 86.06 101 ARG A CA 1
ATOM 693 C C . ARG A 1 101 ? 3.499 -0.258 -14.132 1.00 86.06 101 ARG A C 1
ATOM 695 O O . ARG A 1 101 ? 3.979 -1.232 -14.713 1.00 86.06 101 ARG A O 1
ATOM 702 N N . GLY A 1 102 ? 3.724 0.999 -14.507 1.00 87.56 102 GLY A N 1
ATOM 703 C CA . GLY A 1 102 ? 4.727 1.329 -15.514 1.00 87.56 102 GLY A CA 1
ATOM 704 C C . GLY A 1 102 ? 6.134 0.975 -15.011 1.00 87.56 102 GLY A C 1
ATOM 705 O O . GLY A 1 102 ? 6.368 1.052 -13.807 1.00 87.56 102 GLY A O 1
ATOM 706 N N . PRO A 1 103 ? 7.094 0.635 -15.893 1.00 85.19 103 PRO A N 1
ATOM 707 C CA . PRO A 1 103 ? 8.433 0.204 -15.480 1.00 85.19 103 PRO A CA 1
ATOM 708 C C . PRO A 1 103 ? 9.146 1.177 -14.530 1.00 85.19 103 PRO A C 1
ATOM 710 O O . PRO A 1 103 ? 9.738 0.746 -13.549 1.00 85.19 103 PRO A O 1
ATOM 713 N N . ASN A 1 104 ? 9.049 2.486 -14.787 1.00 86.25 104 ASN A N 1
ATOM 714 C CA . ASN A 1 104 ? 9.697 3.502 -13.949 1.00 86.25 104 ASN A CA 1
ATOM 715 C C . ASN A 1 104 ? 9.079 3.577 -12.553 1.00 86.25 104 ASN A C 1
ATOM 717 O O . ASN A 1 104 ? 9.799 3.615 -11.563 1.00 86.25 104 ASN A O 1
ATOM 721 N N . GLU A 1 105 ? 7.749 3.585 -12.491 1.00 86.25 105 GLU A N 1
ATOM 722 C CA . GLU A 1 105 ? 7.008 3.638 -11.232 1.00 86.25 105 GLU A CA 1
ATOM 723 C C . GLU A 1 105 ? 7.261 2.370 -10.412 1.00 86.25 105 GLU A C 1
ATOM 725 O O . GLU A 1 105 ? 7.519 2.436 -9.218 1.00 86.25 105 GLU A O 1
ATOM 730 N N . PHE A 1 106 ? 7.286 1.213 -11.077 1.00 88.31 106 PHE A N 1
ATOM 731 C CA . PHE A 1 106 ? 7.610 -0.059 -10.447 1.00 88.31 106 PHE A CA 1
ATOM 732 C C . PHE A 1 106 ? 9.027 -0.071 -9.857 1.00 88.31 106 PHE A C 1
ATOM 734 O O . PHE A 1 106 ? 9.191 -0.456 -8.704 1.00 88.31 106 PHE A O 1
ATOM 741 N N . ILE A 1 107 ? 10.040 0.380 -10.610 1.00 88.69 107 ILE A N 1
ATOM 742 C CA . ILE A 1 107 ? 11.421 0.479 -10.107 1.00 88.69 107 ILE A CA 1
ATOM 743 C C . ILE A 1 107 ? 11.487 1.397 -8.887 1.00 88.69 107 ILE A C 1
ATOM 745 O O . ILE A 1 107 ? 12.118 1.030 -7.900 1.00 88.69 107 ILE A O 1
ATOM 749 N N . GLN A 1 108 ? 10.845 2.568 -8.949 1.00 89.50 108 GLN A N 1
ATOM 750 C CA . GLN A 1 108 ? 10.845 3.517 -7.840 1.00 89.50 108 GLN A CA 1
ATOM 751 C C . GLN A 1 108 ? 10.244 2.887 -6.576 1.00 89.50 108 GLN A C 1
ATOM 753 O O . GLN A 1 108 ? 10.880 2.901 -5.528 1.00 89.50 108 GLN A O 1
ATOM 758 N N . ILE A 1 109 ? 9.071 2.265 -6.694 1.00 89.50 109 ILE A N 1
ATOM 759 C CA . ILE A 1 109 ? 8.375 1.641 -5.563 1.00 89.50 109 ILE A CA 1
ATOM 760 C C . ILE A 1 109 ? 9.195 0.491 -4.970 1.00 89.50 109 ILE A C 1
ATOM 762 O O . ILE A 1 109 ? 9.352 0.391 -3.758 1.00 89.50 109 ILE A O 1
ATOM 766 N N . VAL A 1 110 ? 9.762 -0.372 -5.815 1.00 89.56 110 VAL A N 1
ATOM 767 C CA . VAL A 1 110 ? 10.612 -1.477 -5.349 1.00 89.56 110 VAL A CA 1
ATOM 768 C C . VAL A 1 110 ? 11.882 -0.945 -4.677 1.00 89.56 110 VAL A C 1
ATOM 770 O O . VAL A 1 110 ? 12.313 -1.497 -3.670 1.00 89.56 110 VAL A O 1
ATOM 773 N N . ALA A 1 111 ? 12.466 0.147 -5.172 1.00 90.69 111 ALA A N 1
ATOM 774 C CA . ALA A 1 111 ? 13.610 0.782 -4.523 1.00 90.69 111 ALA A CA 1
ATOM 775 C C . ALA A 1 111 ? 13.253 1.378 -3.151 1.00 90.69 111 ALA A C 1
ATOM 777 O O . ALA A 1 111 ? 14.070 1.308 -2.234 1.00 90.69 111 ALA A O 1
ATOM 778 N N . GLU A 1 112 ? 12.042 1.915 -2.984 1.00 91.75 112 GLU A N 1
ATOM 779 C CA . GLU A 1 112 ? 11.533 2.415 -1.699 1.00 91.75 112 GLU A CA 1
ATOM 780 C C . GLU A 1 112 ? 11.347 1.287 -0.668 1.00 91.75 112 GLU A C 1
ATOM 782 O O . GLU A 1 112 ? 11.502 1.514 0.529 1.00 91.75 112 GLU A O 1
ATOM 787 N N . TRP A 1 113 ? 11.085 0.052 -1.106 1.00 92.50 113 TRP A N 1
ATOM 788 C CA . TRP A 1 113 ? 10.901 -1.107 -0.219 1.00 92.50 113 TRP A CA 1
ATOM 789 C C . TRP A 1 113 ? 12.211 -1.806 0.188 1.00 92.50 113 TRP A C 1
ATOM 791 O O . TRP A 1 113 ? 12.159 -2.892 0.766 1.00 92.50 113 TRP A O 1
ATOM 801 N N . ASN A 1 114 ? 13.382 -1.211 -0.080 1.00 92.31 114 ASN A N 1
ATOM 802 C CA . ASN A 1 114 ? 14.692 -1.838 0.154 1.00 92.31 114 ASN A CA 1
ATOM 803 C C . ASN A 1 114 ? 14.845 -2.449 1.562 1.00 92.31 114 ASN A C 1
ATOM 805 O O . ASN A 1 114 ? 15.159 -3.631 1.690 1.00 92.31 114 ASN A O 1
ATOM 809 N N . GLU A 1 115 ? 14.516 -1.690 2.605 1.00 88.94 115 GLU A N 1
ATOM 810 C CA . GLU A 1 115 ? 14.662 -2.111 3.997 1.00 88.94 115 GLU A CA 1
ATOM 811 C C . GLU A 1 115 ? 13.749 -3.298 4.315 1.00 88.94 115 GLU A C 1
ATOM 813 O O . GLU A 1 115 ? 14.113 -4.203 5.061 1.00 88.94 115 GLU A O 1
ATOM 818 N N . SER A 1 116 ? 12.564 -3.323 3.703 1.00 88.81 116 SER A N 1
ATOM 819 C CA . SER A 1 116 ? 11.592 -4.402 3.886 1.00 88.81 116 SER A CA 1
ATOM 820 C C . SER A 1 116 ? 12.094 -5.716 3.288 1.00 88.81 116 SER A C 1
ATOM 822 O O . SER A 1 116 ? 11.883 -6.779 3.865 1.00 88.81 116 SER A O 1
ATOM 824 N N . PHE A 1 117 ? 12.798 -5.657 2.155 1.00 92.06 117 PHE A N 1
ATOM 825 C CA . PHE A 1 117 ? 13.434 -6.838 1.576 1.00 92.06 117 PHE A CA 1
ATOM 826 C C . PHE A 1 117 ? 14.611 -7.320 2.421 1.00 92.06 117 PHE A C 1
ATOM 828 O O . PHE A 1 117 ? 14.733 -8.518 2.669 1.00 92.06 117 PHE A O 1
ATOM 835 N N . ASP A 1 118 ? 15.443 -6.401 2.905 1.00 92.12 118 ASP A N 1
ATOM 836 C CA . ASP A 1 118 ? 16.639 -6.767 3.665 1.00 92.12 118 ASP A CA 1
ATOM 837 C C . ASP A 1 118 ? 16.319 -7.285 5.078 1.00 92.12 118 ASP A C 1
ATOM 839 O O . ASP A 1 118 ? 17.088 -8.080 5.619 1.00 92.12 118 ASP A O 1
ATOM 843 N N . LYS A 1 119 ? 15.149 -6.935 5.638 1.00 88.56 119 LYS A N 1
ATOM 844 C CA . LYS A 1 119 ? 14.583 -7.581 6.840 1.00 88.56 119 LYS A CA 1
ATOM 845 C C . LYS A 1 119 ? 14.303 -9.072 6.639 1.00 88.56 119 LYS A C 1
ATOM 847 O O . LYS A 1 119 ? 14.430 -9.838 7.590 1.00 88.56 119 LYS A O 1
ATOM 852 N N . LEU A 1 120 ? 13.918 -9.486 5.428 1.00 86.94 120 LEU A N 1
ATOM 853 C CA . LEU A 1 120 ? 13.637 -10.891 5.115 1.00 86.94 120 LEU A CA 1
ATOM 854 C C . LEU A 1 120 ? 14.914 -11.684 4.849 1.00 86.94 120 LEU A C 1
ATOM 856 O O . LEU A 1 120 ? 15.054 -12.814 5.312 1.00 86.94 120 LEU A O 1
ATOM 860 N N . HIS A 1 121 ? 15.831 -11.110 4.073 1.00 87.94 121 HIS A N 1
ATOM 861 C CA . HIS A 1 121 ? 17.112 -11.727 3.768 1.00 87.94 121 HIS A CA 1
ATOM 862 C C . HIS A 1 121 ? 18.151 -10.639 3.468 1.00 87.94 121 HIS A C 1
ATOM 864 O O . HIS A 1 121 ? 17.902 -9.801 2.599 1.00 87.94 121 HIS A O 1
ATOM 870 N N . PRO A 1 122 ? 19.337 -10.659 4.104 1.00 93.56 122 PRO A N 1
ATOM 871 C CA . PRO A 1 122 ? 20.381 -9.673 3.839 1.00 93.56 122 PRO A CA 1
ATOM 872 C C . PRO A 1 122 ? 20.718 -9.553 2.345 1.00 93.56 122 PRO A C 1
ATOM 874 O O . PRO A 1 122 ? 20.885 -10.564 1.659 1.00 93.56 122 PRO A O 1
ATOM 877 N N . ALA A 1 123 ? 20.836 -8.319 1.848 1.00 90.44 123 ALA A N 1
ATOM 878 C CA . ALA A 1 123 ? 21.133 -7.983 0.450 1.00 90.44 123 ALA A CA 1
ATOM 879 C C . ALA A 1 123 ? 20.080 -8.428 -0.589 1.00 90.44 123 ALA A C 1
ATOM 881 O O . ALA A 1 123 ? 20.341 -8.381 -1.799 1.00 90.44 123 ALA A O 1
ATOM 882 N N . LEU A 1 124 ? 18.879 -8.830 -0.157 1.00 91.06 124 LEU A N 1
ATOM 883 C CA . LEU A 1 124 ? 17.783 -9.165 -1.063 1.00 91.06 124 LEU A CA 1
ATOM 884 C C . LEU A 1 124 ? 17.334 -7.943 -1.872 1.00 91.06 124 LEU A C 1
ATOM 886 O O . LEU A 1 124 ? 17.011 -8.083 -3.052 1.00 91.06 124 LEU A O 1
ATOM 890 N N . SER A 1 125 ? 17.376 -6.742 -1.292 1.00 91.00 125 SER A N 1
ATOM 891 C CA . SER A 1 125 ? 17.049 -5.502 -2.004 1.00 91.00 125 SER A CA 1
ATOM 892 C C . SER A 1 125 ? 17.931 -5.304 -3.245 1.00 91.00 125 SER A C 1
ATOM 894 O O . SER A 1 125 ? 17.430 -5.042 -4.342 1.00 91.00 125 SER A O 1
ATOM 896 N N . ALA A 1 126 ? 19.241 -5.526 -3.109 1.00 90.12 126 ALA A N 1
ATOM 897 C CA . ALA A 1 126 ? 20.208 -5.426 -4.197 1.00 90.12 126 ALA A CA 1
ATOM 898 C C . ALA A 1 126 ? 20.008 -6.520 -5.258 1.00 90.12 126 ALA A C 1
ATOM 900 O O . ALA A 1 126 ? 20.148 -6.263 -6.456 1.00 90.12 126 ALA A O 1
ATOM 901 N N . GLN A 1 127 ? 19.666 -7.745 -4.846 1.00 91.19 127 GLN A N 1
ATOM 902 C CA . GLN A 1 127 ? 19.326 -8.828 -5.776 1.00 91.19 127 GLN A CA 1
ATOM 903 C C . GLN A 1 127 ? 18.074 -8.489 -6.595 1.00 91.19 127 GLN A C 1
ATOM 905 O O . GLN A 1 127 ? 18.105 -8.574 -7.823 1.00 91.19 127 GLN A O 1
ATOM 910 N N . ILE A 1 128 ? 17.008 -8.028 -5.935 1.00 90.81 128 ILE A N 1
ATOM 911 C CA . ILE A 1 128 ? 15.758 -7.637 -6.594 1.00 90.81 128 ILE A CA 1
ATOM 912 C C . ILE A 1 128 ? 16.005 -6.484 -7.568 1.00 90.81 128 ILE A C 1
ATOM 914 O O . ILE A 1 128 ? 15.601 -6.572 -8.726 1.00 90.81 128 ILE A O 1
ATOM 918 N N . LEU A 1 129 ? 16.695 -5.420 -7.147 1.00 89.62 129 LEU A N 1
ATOM 919 C CA . LEU A 1 129 ? 16.960 -4.267 -8.012 1.00 89.62 129 LEU A CA 1
ATOM 920 C C . LEU A 1 129 ? 17.766 -4.649 -9.257 1.00 89.62 129 LEU A C 1
ATOM 922 O O . LEU A 1 129 ? 17.447 -4.181 -10.352 1.00 89.62 129 LEU A O 1
ATOM 926 N N . ARG A 1 130 ? 18.762 -5.535 -9.126 1.00 89.44 130 ARG A N 1
ATOM 927 C CA . ARG A 1 130 ? 19.506 -6.063 -10.280 1.00 89.44 130 ARG A CA 1
ATOM 928 C C . ARG A 1 130 ? 18.589 -6.800 -11.244 1.00 89.44 130 ARG A C 1
ATOM 930 O O . ARG A 1 130 ? 18.604 -6.495 -12.433 1.00 89.44 130 ARG A O 1
ATOM 937 N N . GLU A 1 131 ? 17.757 -7.709 -10.746 1.00 91.00 131 GLU A N 1
ATOM 938 C CA . GLU A 1 131 ? 16.846 -8.470 -11.602 1.00 91.00 131 GLU A CA 1
ATOM 939 C C . GLU A 1 131 ? 15.798 -7.588 -12.283 1.00 91.00 131 GLU A C 1
ATOM 941 O O . GLU A 1 131 ? 15.560 -7.724 -13.486 1.00 91.00 131 GLU A O 1
ATOM 946 N N . VAL A 1 132 ? 15.223 -6.624 -11.563 1.00 89.56 132 VAL A N 1
ATOM 947 C CA . VAL A 1 132 ? 14.272 -5.667 -12.140 1.00 89.56 132 VAL A CA 1
ATOM 948 C C . VAL A 1 132 ? 14.942 -4.844 -13.239 1.00 89.56 132 VAL A C 1
ATOM 950 O O . VAL A 1 132 ? 14.402 -4.741 -14.340 1.00 89.56 132 VAL A O 1
ATOM 953 N N . LEU A 1 133 ? 16.134 -4.298 -12.989 1.00 88.25 133 LEU A N 1
ATOM 954 C CA . LEU A 1 133 ? 16.865 -3.500 -13.976 1.00 88.25 133 LEU A CA 1
ATOM 955 C C . LEU A 1 133 ? 17.335 -4.336 -15.167 1.00 88.25 133 LEU A C 1
ATOM 957 O O . LEU A 1 133 ? 17.314 -3.843 -16.296 1.00 88.25 133 LEU A O 1
ATOM 961 N N . ARG A 1 134 ? 17.691 -5.607 -14.948 1.00 89.38 134 ARG A N 1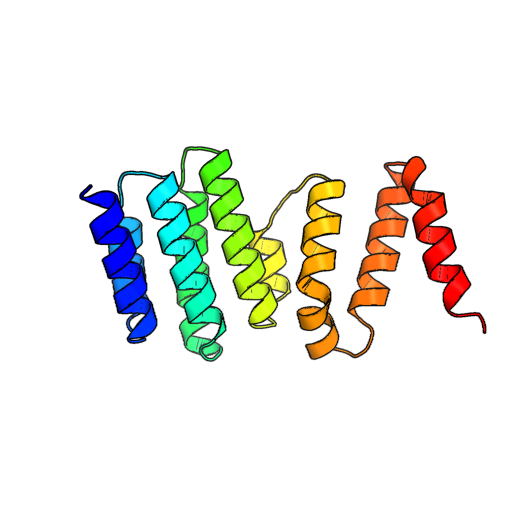
ATOM 962 C CA . ARG A 1 134 ? 17.984 -6.560 -16.020 1.00 89.38 134 ARG A CA 1
ATOM 963 C C . ARG A 1 134 ? 16.771 -6.699 -16.928 1.00 89.38 134 ARG A C 1
ATOM 965 O O . ARG A 1 134 ? 16.902 -6.453 -18.122 1.00 89.38 134 ARG A O 1
ATOM 972 N N . ILE A 1 135 ? 15.602 -7.042 -16.373 1.00 86.81 135 ILE A N 1
ATOM 973 C CA . ILE A 1 135 ? 14.340 -7.239 -17.110 1.00 86.81 135 ILE A CA 1
ATOM 974 C C . ILE A 1 135 ? 13.924 -5.960 -17.840 1.00 86.81 135 ILE A C 1
ATOM 976 O O . ILE A 1 135 ? 13.651 -5.994 -19.041 1.00 86.81 135 ILE A O 1
ATOM 980 N N . VAL A 1 136 ? 13.924 -4.819 -17.147 1.00 86.81 136 VAL A N 1
ATOM 981 C CA . VAL A 1 136 ? 13.573 -3.530 -17.753 1.00 86.81 136 VAL A CA 1
ATOM 982 C C . VAL A 1 136 ? 14.558 -3.168 -18.861 1.00 86.81 136 VAL A C 1
ATOM 984 O O . VAL A 1 136 ? 14.116 -2.698 -19.900 1.00 86.81 136 VAL A O 1
ATOM 987 N N . GLY A 1 137 ? 15.845 -3.495 -18.731 1.00 85.81 137 GLY A N 1
ATOM 988 C CA . GLY A 1 137 ? 16.852 -3.327 -19.783 1.00 85.81 137 GLY A CA 1
ATOM 989 C C . GLY A 1 137 ? 16.584 -4.109 -21.081 1.00 85.81 137 GLY A C 1
ATOM 990 O O . GLY A 1 137 ? 17.102 -3.733 -22.140 1.00 85.81 137 GLY A O 1
ATOM 991 N N . TRP A 1 138 ? 15.770 -5.172 -21.047 1.00 85.69 138 TRP A N 1
ATOM 992 C CA . TRP A 1 138 ? 15.302 -5.862 -22.261 1.00 85.69 138 TRP A CA 1
ATOM 993 C C . TRP A 1 138 ? 14.185 -5.094 -22.961 1.00 85.69 138 TRP A C 1
ATOM 995 O O . TRP A 1 138 ? 14.176 -5.016 -24.186 1.00 85.69 138 TRP A O 1
ATOM 1005 N N . VAL A 1 139 ? 13.274 -4.507 -22.184 1.00 82.81 139 VAL A N 1
ATOM 1006 C CA . VAL A 1 139 ? 12.130 -3.729 -22.684 1.00 82.81 139 VAL A CA 1
ATOM 1007 C C . VAL A 1 139 ? 12.557 -2.312 -23.094 1.00 82.81 139 VAL A C 1
ATOM 1009 O O . VAL A 1 139 ? 12.007 -1.739 -24.031 1.00 82.81 139 VAL A O 1
ATOM 1012 N N . ARG A 1 140 ? 13.545 -1.750 -22.392 1.00 84.88 140 ARG A N 1
ATOM 1013 C CA . ARG A 1 140 ? 14.021 -0.363 -22.448 1.00 84.88 140 ARG A CA 1
ATOM 1014 C C . ARG A 1 140 ? 15.559 -0.340 -22.426 1.00 84.88 140 ARG A C 1
ATOM 1016 O O . ARG A 1 140 ? 16.165 -0.332 -21.352 1.00 84.88 140 ARG A O 1
ATOM 1023 N N . PRO A 1 141 ? 16.217 -0.388 -23.602 1.00 88.25 141 PRO A N 1
ATOM 1024 C CA . PRO A 1 141 ? 17.674 -0.522 -23.704 1.00 88.25 141 PRO A CA 1
ATOM 1025 C C . PRO A 1 141 ? 18.483 0.594 -23.026 1.00 88.25 141 PRO A C 1
ATOM 1027 O O . PRO A 1 141 ? 19.627 0.360 -22.638 1.00 88.25 141 PRO A O 1
ATOM 1030 N N . ASP A 1 142 ? 17.885 1.771 -22.837 1.00 87.69 142 ASP A N 1
ATOM 1031 C CA . ASP A 1 142 ? 18.417 2.919 -22.093 1.00 87.69 142 ASP A CA 1
ATOM 1032 C C . ASP A 1 142 ? 18.778 2.592 -20.632 1.00 87.69 142 ASP A C 1
ATOM 1034 O O . ASP A 1 142 ? 19.619 3.265 -20.043 1.00 87.69 142 ASP A O 1
ATOM 1038 N N . TRP A 1 143 ? 18.230 1.510 -20.068 1.00 83.50 143 TRP A N 1
ATOM 1039 C CA . TRP A 1 143 ? 18.501 1.069 -18.694 1.00 83.50 143 TRP A CA 1
ATOM 1040 C C . TRP A 1 143 ? 19.676 0.094 -18.564 1.00 83.50 143 TRP A C 1
ATOM 1042 O O . TRP A 1 143 ? 20.169 -0.142 -17.459 1.00 83.50 143 TRP A O 1
ATOM 1052 N N . ARG A 1 144 ? 20.177 -0.460 -19.675 1.00 87.06 144 ARG A N 1
ATOM 1053 C CA . ARG A 1 144 ? 21.297 -1.420 -19.656 1.00 87.06 144 ARG A CA 1
ATOM 1054 C C . ARG A 1 144 ? 22.583 -0.850 -19.041 1.00 87.06 144 ARG A C 1
ATOM 1056 O O . ARG A 1 144 ? 23.209 -1.582 -18.273 1.00 87.06 144 ARG A O 1
ATOM 1063 N N . PRO A 1 145 ? 22.979 0.417 -19.297 1.00 88.00 145 PRO A N 1
ATOM 1064 C CA . PRO A 1 145 ? 24.157 1.000 -18.655 1.00 88.00 145 PRO A CA 1
ATOM 1065 C C . PRO A 1 145 ? 24.029 1.072 -17.127 1.00 88.00 145 PRO A C 1
ATOM 1067 O O . PRO A 1 145 ? 24.996 0.807 -16.420 1.00 88.00 145 PRO A O 1
ATOM 1070 N N . ILE A 1 146 ? 22.831 1.364 -16.607 1.00 81.62 146 ILE A N 1
ATOM 1071 C CA . ILE A 1 146 ? 22.570 1.438 -15.160 1.00 81.62 146 ILE A CA 1
ATOM 1072 C C . ILE A 1 146 ? 22.721 0.052 -14.522 1.00 81.62 146 ILE A C 1
ATOM 1074 O O . ILE A 1 146 ? 23.402 -0.093 -13.509 1.00 81.62 146 ILE A O 1
ATOM 1078 N N . HIS A 1 147 ? 22.149 -0.981 -15.147 1.00 81.75 147 HIS A N 1
ATOM 1079 C CA . HIS A 1 147 ? 22.334 -2.366 -14.709 1.00 81.75 147 HIS A CA 1
ATOM 1080 C C . HIS A 1 147 ? 23.820 -2.776 -14.710 1.00 81.75 147 HIS A C 1
ATOM 1082 O O . HIS A 1 147 ? 24.291 -3.375 -13.745 1.00 81.75 147 HIS A O 1
ATOM 1088 N N . ALA A 1 148 ? 24.577 -2.411 -15.754 1.00 82.81 148 ALA A N 1
ATOM 1089 C CA . ALA A 1 148 ? 26.006 -2.717 -15.866 1.00 82.81 148 ALA A CA 1
ATOM 1090 C C . ALA A 1 148 ? 26.856 -2.075 -14.749 1.00 82.81 148 ALA A C 1
ATOM 1092 O O . ALA A 1 148 ? 27.791 -2.696 -14.250 1.00 82.81 148 ALA A O 1
ATOM 1093 N N . LEU A 1 149 ? 26.509 -0.861 -14.313 1.00 83.31 149 LEU A N 1
ATOM 1094 C CA . LEU A 1 149 ? 27.197 -0.179 -13.210 1.00 83.31 149 LEU A CA 1
ATOM 1095 C C . LEU A 1 149 ? 26.956 -0.844 -11.847 1.00 83.31 149 LEU A C 1
ATOM 1097 O O . LEU A 1 149 ? 27.837 -0.828 -10.987 1.00 83.31 149 LEU A O 1
ATOM 1101 N N . LEU A 1 150 ? 25.770 -1.420 -11.634 1.00 75.81 150 LEU A N 1
ATOM 1102 C CA . LEU A 1 150 ? 25.439 -2.100 -10.379 1.00 75.81 150 LEU A CA 1
ATOM 1103 C C . LEU A 1 150 ? 26.177 -3.429 -10.230 1.00 75.81 150 LEU A C 1
ATOM 1105 O O . LEU A 1 150 ? 26.596 -3.763 -9.129 1.00 75.81 150 LEU A O 1
ATOM 1109 N N . ILE A 1 151 ? 26.387 -4.158 -11.327 1.00 82.44 151 ILE A N 1
ATOM 1110 C CA . ILE A 1 151 ? 27.159 -5.409 -11.301 1.00 82.44 151 ILE A CA 1
ATOM 1111 C C . ILE A 1 151 ? 28.674 -5.168 -11.210 1.00 82.44 151 ILE A C 1
ATOM 1113 O O . ILE A 1 151 ? 29.388 -6.022 -10.699 1.00 82.44 151 ILE A O 1
ATOM 1117 N N . SER A 1 152 ? 29.185 -4.016 -11.665 1.00 76.62 152 SER A N 1
ATOM 1118 C CA . SER A 1 152 ? 30.628 -3.727 -11.645 1.00 76.62 152 SER A CA 1
ATOM 1119 C C . SER A 1 152 ? 31.166 -3.284 -10.279 1.00 76.62 152 SER A C 1
ATOM 1121 O O . SER A 1 152 ? 32.373 -3.327 -10.064 1.00 76.62 152 SER A O 1
ATOM 1123 N N . LYS A 1 153 ? 30.303 -2.828 -9.357 1.00 61.66 153 LYS A N 1
ATOM 1124 C CA . LYS A 1 153 ? 30.715 -2.316 -8.035 1.00 61.66 153 LYS A CA 1
ATOM 1125 C C . LYS A 1 153 ? 31.002 -3.396 -6.981 1.00 61.66 153 LYS A C 1
ATOM 1127 O O . LYS A 1 153 ? 31.602 -3.063 -5.971 1.00 61.66 153 LYS A O 1
ATOM 1132 N N . GLU A 1 154 ? 30.632 -4.656 -7.212 1.00 54.44 154 GLU A N 1
ATOM 1133 C CA . GLU A 1 154 ? 30.929 -5.784 -6.302 1.00 54.44 154 GLU A CA 1
ATOM 1134 C C . GLU A 1 154 ? 32.253 -6.509 -6.646 1.00 54.44 154 GLU A C 1
ATOM 1136 O O . GLU A 1 154 ? 32.562 -7.544 -6.066 1.00 54.44 154 GLU A O 1
ATOM 1141 N N . GLY A 1 155 ? 33.038 -5.991 -7.601 1.00 49.84 155 GLY A N 1
ATOM 1142 C CA . GLY A 1 155 ? 34.282 -6.609 -8.084 1.00 49.84 155 GLY A CA 1
ATOM 1143 C C . GLY A 1 155 ? 35.585 -6.179 -7.389 1.00 49.84 155 GLY A C 1
ATOM 1144 O O . GLY A 1 155 ? 36.646 -6.463 -7.942 1.00 49.84 155 GLY A O 1
ATOM 1145 N N . TYR A 1 156 ? 35.529 -5.492 -6.241 1.00 36.41 156 TYR A N 1
ATOM 1146 C CA . TYR A 1 156 ? 36.701 -5.048 -5.466 1.00 36.41 156 TYR A CA 1
ATOM 1147 C C . TYR A 1 156 ? 36.581 -5.413 -3.989 1.00 36.41 156 TYR A C 1
ATOM 1149 O O . TYR A 1 156 ? 35.489 -5.184 -3.425 1.00 36.41 156 TYR A O 1
#

Sequence (156 aa):
SRASALSALAAALAQAGRFAEGLEVARGIESEGIRASALSDLATALASEGDEQAAGLFAEGLEVARGIQDARSRASALCTLAAALAQASRIAAAFTALGKRGPNEFIQIVAEWNESFDKLHPALSAQILREVLRIVGWVRPDWRPIHALLISKEGY